Protein AF-A0A7S2YQ90-F1 (afdb_monomer)

InterPro domains:
  IPR019474 Ubiquitin conjugation factor E4, core [PF10408] (37-155)
  IPR045132 Ubiquitin conjugation factor E4 [PTHR13931] (12-155)

pLDDT: mean 83.52, std 16.84, range [37.19, 96.44]

Organism: NCBI:txid265537

Structure (mmCIF, N/CA/C/O backbone):
data_AF-A0A7S2YQ90-F1
#
_entry.id   AF-A0A7S2YQ90-F1
#
loop_
_atom_site.group_PDB
_atom_site.id
_atom_site.type_symbol
_atom_site.label_atom_id
_atom_site.label_alt_id
_atom_site.label_comp_id
_atom_site.label_asym_id
_atom_site.label_entity_id
_atom_site.label_seq_id
_atom_site.pdbx_PDB_ins_code
_atom_site.Cartn_x
_atom_site.Cartn_y
_atom_site.Cartn_z
_atom_site.occupancy
_atom_site.B_iso_or_equiv
_atom_site.auth_seq_id
_atom_site.auth_comp_id
_atom_site.auth_asym_id
_atom_site.auth_atom_id
_atom_site.pdbx_PDB_model_num
ATOM 1 N N . GLN A 1 1 ? 16.533 9.253 -42.799 1.00 45.84 1 GLN A N 1
ATOM 2 C CA . GLN A 1 1 ? 17.112 9.279 -41.433 1.00 45.84 1 GLN A CA 1
ATOM 3 C C . GLN A 1 1 ? 16.163 9.820 -40.348 1.00 45.84 1 GLN A C 1
ATOM 5 O O . GLN A 1 1 ? 16.473 9.658 -39.179 1.00 45.84 1 GLN A O 1
ATOM 10 N N . GLN A 1 2 ? 14.977 10.360 -40.671 1.00 47.12 2 GLN A N 1
ATOM 11 C CA . GLN A 1 2 ? 14.016 10.855 -39.661 1.00 47.12 2 GLN A CA 1
ATOM 12 C C . GLN A 1 2 ? 13.099 9.778 -39.039 1.00 47.12 2 GLN A C 1
ATOM 14 O O . GLN A 1 2 ? 12.486 10.020 -38.007 1.00 47.12 2 GLN A O 1
ATOM 19 N N . PHE A 1 3 ? 13.033 8.568 -39.607 1.00 40.34 3 PHE A N 1
ATOM 20 C CA . PHE A 1 3 ? 12.143 7.504 -39.114 1.00 40.34 3 PHE A CA 1
ATOM 21 C C . PHE A 1 3 ? 12.644 6.834 -37.817 1.00 40.34 3 PHE A C 1
ATOM 23 O O . PHE A 1 3 ? 11.845 6.359 -37.019 1.00 40.34 3 PHE A O 1
ATOM 30 N N . MET A 1 4 ? 13.961 6.851 -37.564 1.00 37.81 4 MET A N 1
ATOM 31 C CA . MET A 1 4 ? 14.559 6.288 -36.341 1.00 37.81 4 MET A CA 1
ATOM 32 C C . MET A 1 4 ? 14.574 7.265 -35.155 1.00 37.81 4 MET A C 1
ATOM 34 O O . MET A 1 4 ? 14.650 6.826 -34.013 1.00 37.81 4 MET A O 1
ATOM 38 N N . ALA A 1 5 ? 14.421 8.573 -35.394 1.00 41.50 5 ALA A N 1
ATOM 39 C CA . ALA A 1 5 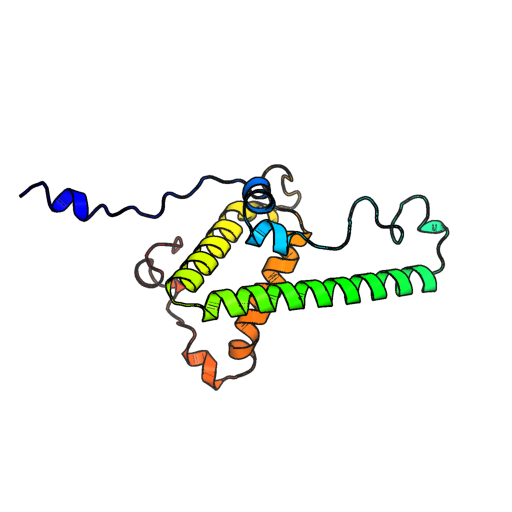? 14.295 9.566 -34.322 1.00 41.50 5 ALA A CA 1
ATOM 40 C C . ALA A 1 5 ? 12.917 9.505 -33.628 1.00 41.50 5 ALA A C 1
ATOM 42 O O . ALA A 1 5 ? 12.821 9.737 -32.426 1.00 41.50 5 ALA A O 1
ATOM 43 N N . ASN A 1 6 ? 11.868 9.097 -34.353 1.00 38.72 6 ASN A N 1
ATOM 44 C CA . ASN A 1 6 ? 10.523 8.902 -33.795 1.00 38.72 6 ASN A CA 1
ATOM 45 C C . ASN A 1 6 ? 10.381 7.608 -32.972 1.00 38.72 6 ASN A C 1
ATOM 47 O O . ASN A 1 6 ? 9.457 7.492 -32.174 1.00 38.7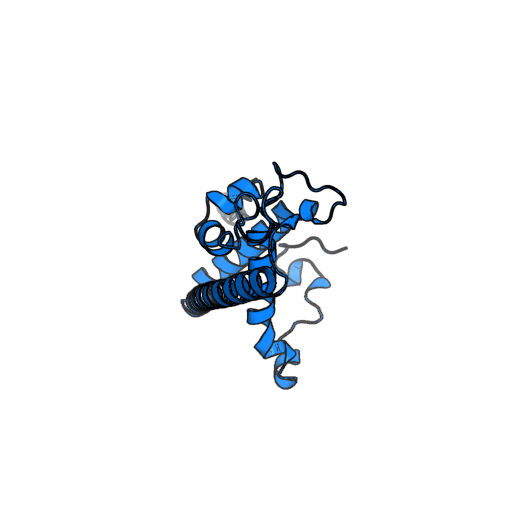2 6 ASN A O 1
ATOM 51 N N . LEU A 1 7 ? 11.307 6.653 -33.112 1.00 37.19 7 LEU A N 1
ATOM 52 C CA . LEU A 1 7 ? 11.370 5.448 -32.272 1.00 37.19 7 LEU A CA 1
ATOM 53 C C . LEU A 1 7 ? 12.081 5.697 -30.931 1.00 37.19 7 LEU A C 1
ATOM 55 O O . LEU A 1 7 ? 11.880 4.932 -29.995 1.00 37.19 7 LEU A O 1
ATOM 59 N N . ALA A 1 8 ? 12.871 6.770 -30.812 1.00 38.38 8 ALA A N 1
ATOM 60 C CA . ALA A 1 8 ? 13.521 7.167 -29.559 1.00 38.38 8 ALA A CA 1
ATOM 61 C C . ALA A 1 8 ? 12.589 7.958 -28.620 1.00 38.38 8 ALA A C 1
ATOM 63 O O . ALA A 1 8 ? 12.877 8.098 -27.435 1.00 38.38 8 ALA A O 1
ATOM 64 N N . GLN A 1 9 ? 11.432 8.413 -29.116 1.00 37.41 9 GLN A N 1
ATOM 65 C CA . GLN A 1 9 ? 10.324 8.924 -28.302 1.00 37.41 9 GLN A CA 1
ATOM 66 C C . GLN A 1 9 ? 9.416 7.780 -27.823 1.00 37.41 9 GLN A C 1
ATOM 68 O O . GLN A 1 9 ? 8.190 7.901 -27.820 1.00 37.41 9 GLN A O 1
ATOM 73 N N . GLN A 1 10 ? 10.010 6.645 -27.438 1.00 39.88 10 GLN A N 1
ATOM 74 C CA . GLN A 1 10 ? 9.309 5.555 -26.770 1.00 39.88 10 GLN A CA 1
ATOM 75 C C . GLN A 1 10 ? 8.761 6.060 -25.434 1.00 39.88 10 GLN A C 1
ATOM 77 O O . GLN A 1 10 ? 9.428 6.031 -24.406 1.00 39.88 10 GLN A O 1
ATOM 82 N N . GLN A 1 11 ? 7.542 6.592 -25.529 1.00 39.72 11 GLN A N 1
ATOM 83 C CA . GLN A 1 11 ? 6.472 6.600 -24.546 1.00 39.72 11 GLN A CA 1
ATOM 84 C C . GLN A 1 11 ? 6.990 6.527 -23.111 1.00 39.72 11 GLN A C 1
ATOM 86 O O . GLN A 1 11 ? 7.086 5.453 -22.518 1.00 39.72 11 GLN A O 1
ATOM 91 N N . GLN A 1 12 ? 7.234 7.701 -22.521 1.00 38.25 12 GLN A N 1
ATOM 92 C CA . GLN A 1 12 ? 7.002 7.827 -21.086 1.00 38.25 12 GLN A CA 1
ATOM 93 C C . GLN A 1 12 ? 5.614 7.223 -20.818 1.00 38.25 12 GLN A C 1
ATOM 95 O O . GLN A 1 12 ? 4.683 7.562 -21.563 1.00 38.25 12 GLN A O 1
ATOM 100 N N . PRO A 1 13 ? 5.466 6.288 -19.858 1.00 40.19 13 PRO A N 1
ATOM 101 C CA . PRO A 1 13 ? 4.187 5.639 -19.617 1.00 40.19 13 PRO A CA 1
ATOM 102 C C . PRO A 1 13 ? 3.140 6.733 -19.459 1.00 40.19 13 PRO A C 1
ATOM 104 O O . PRO A 1 13 ? 3.315 7.661 -18.670 1.00 40.19 13 PRO A O 1
ATOM 107 N N . GLN A 1 14 ? 2.108 6.683 -20.305 1.00 43.69 14 GLN A N 1
ATOM 108 C CA . GLN A 1 14 ? 1.057 7.687 -20.341 1.00 43.69 14 GLN A CA 1
ATOM 109 C C . GLN A 1 14 ? 0.423 7.739 -18.953 1.00 43.69 14 GLN A C 1
ATOM 111 O O . GLN A 1 14 ? -0.396 6.882 -18.615 1.00 43.69 14 GLN A O 1
ATOM 116 N N . TYR A 1 15 ? 0.836 8.723 -18.149 1.00 47.31 15 TYR A N 1
ATOM 117 C CA . TYR A 1 15 ? 0.344 8.926 -16.796 1.00 47.31 15 TYR A CA 1
ATOM 118 C C . TYR A 1 15 ? -1.175 9.026 -16.873 1.00 47.31 15 TYR A C 1
ATOM 120 O O . TYR A 1 15 ? -1.734 10.003 -17.390 1.00 47.31 15 TYR A O 1
ATOM 128 N N . LYS A 1 16 ? -1.866 7.972 -16.432 1.00 56.62 16 LYS A N 1
ATOM 129 C CA . LYS A 1 16 ? -3.323 7.966 -16.407 1.00 56.62 16 LYS A CA 1
ATOM 130 C C . LYS A 1 16 ? -3.699 8.944 -15.310 1.00 56.62 16 LYS A C 1
ATOM 132 O O . LYS A 1 16 ? -3.636 8.575 -14.150 1.00 56.62 16 LYS A O 1
ATOM 137 N N . LYS A 1 17 ? -4.075 10.179 -15.671 1.00 59.38 17 LYS A N 1
ATOM 138 C CA . LYS A 1 17 ? -4.622 11.181 -14.741 1.00 59.38 17 LYS A CA 1
ATOM 139 C C . LYS A 1 17 ? -5.844 10.586 -14.030 1.00 59.38 17 LYS A C 1
ATOM 141 O O . LYS A 1 17 ? -6.971 10.703 -14.504 1.00 59.38 17 LYS A O 1
ATOM 146 N N . ARG A 1 18 ? -5.609 9.878 -12.931 1.00 73.62 18 ARG A N 1
ATOM 147 C CA . ARG A 1 18 ? -6.607 9.204 -12.103 1.00 73.62 18 ARG A CA 1
ATOM 148 C C . ARG A 1 18 ? -6.669 9.943 -10.775 1.00 73.62 18 ARG A C 1
ATOM 150 O O . ARG A 1 18 ? -5.659 10.427 -10.281 1.00 73.62 18 ARG A O 1
ATOM 157 N N . SER A 1 19 ? -7.864 10.069 -10.212 1.00 89.38 19 SER A N 1
ATOM 158 C CA . SER A 1 19 ? -8.027 10.503 -8.824 1.00 89.38 19 SER A CA 1
ATOM 159 C C . SER A 1 19 ? -7.797 9.323 -7.877 1.00 89.38 19 SER A C 1
ATOM 161 O O . SER A 1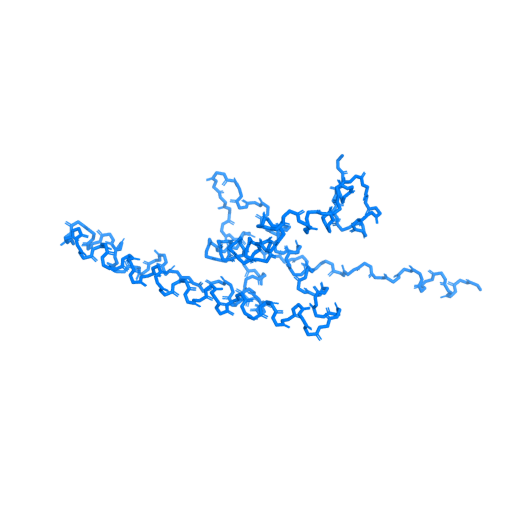 19 ? -7.889 8.166 -8.299 1.00 89.38 19 SER A O 1
ATOM 163 N N . GLY A 1 20 ? -7.569 9.590 -6.589 1.00 93.12 20 GLY A N 1
ATOM 164 C CA . GLY A 1 20 ? -7.483 8.551 -5.560 1.00 93.12 20 GLY A CA 1
ATOM 165 C C . GLY A 1 20 ? -8.663 7.565 -5.598 1.00 93.12 20 GLY A C 1
ATOM 166 O O . GLY A 1 20 ? -8.435 6.361 -5.721 1.00 93.12 20 GLY A O 1
ATOM 167 N N . PRO A 1 21 ? -9.932 8.027 -5.644 1.00 94.25 21 PRO A N 1
ATOM 168 C CA . PRO A 1 21 ? -11.078 7.127 -5.771 1.00 94.25 21 PRO A CA 1
ATOM 169 C C . PRO A 1 21 ? -11.083 6.297 -7.061 1.00 94.25 21 PRO A C 1
ATOM 171 O O . PRO A 1 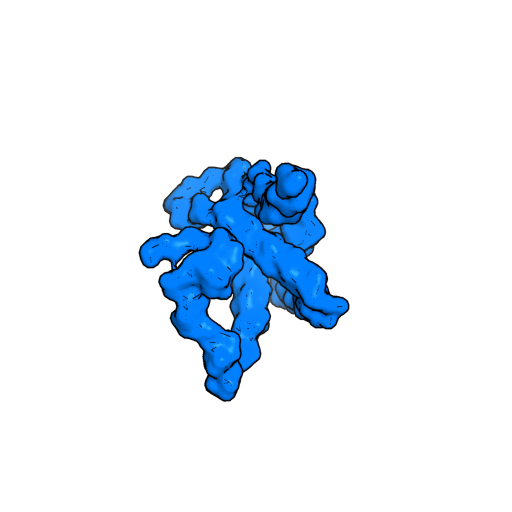21 ? -11.548 5.156 -7.053 1.00 94.25 21 PRO A O 1
ATOM 174 N N . ALA A 1 22 ? -10.580 6.845 -8.172 1.00 93.56 22 ALA A N 1
ATOM 175 C CA . ALA A 1 22 ? -10.473 6.104 -9.425 1.00 93.56 22 ALA A CA 1
ATOM 176 C C . ALA A 1 22 ? -9.402 5.006 -9.333 1.00 93.56 22 ALA A C 1
ATOM 178 O O . ALA A 1 22 ? -9.655 3.885 -9.776 1.00 93.56 22 ALA A O 1
ATOM 179 N N . LEU A 1 23 ? -8.248 5.294 -8.722 1.00 94.81 23 LEU A N 1
ATOM 180 C CA . LEU A 1 23 ? -7.194 4.312 -8.461 1.00 94.81 23 LEU A CA 1
ATOM 181 C C . LEU A 1 23 ? -7.687 3.197 -7.531 1.00 94.81 23 LEU A C 1
ATOM 183 O O . LEU A 1 23 ? -7.513 2.018 -7.840 1.00 94.81 23 LEU A O 1
ATOM 187 N N . GLU A 1 24 ? -8.378 3.559 -6.450 1.00 94.25 24 GLU A N 1
ATOM 188 C CA . GLU A 1 24 ? -8.946 2.614 -5.487 1.00 94.25 24 GLU A CA 1
ATOM 189 C C . GLU A 1 24 ? -9.954 1.650 -6.131 1.00 94.25 24 GLU A C 1
ATOM 191 O O . GLU A 1 24 ? -9.902 0.443 -5.901 1.00 94.25 24 GLU A O 1
ATOM 196 N N . LYS A 1 25 ? -10.891 2.174 -6.929 1.00 93.94 25 LYS A N 1
ATOM 197 C CA . LYS A 1 25 ? -12.034 1.395 -7.435 1.00 93.94 25 LYS A CA 1
ATOM 198 C C . LYS A 1 25 ? -11.776 0.710 -8.773 1.00 93.94 25 LYS A C 1
ATOM 200 O O . LYS A 1 25 ? -12.467 -0.250 -9.094 1.00 93.94 25 LYS A O 1
ATOM 205 N N . SER A 1 26 ? -10.809 1.198 -9.551 1.00 93.94 26 SER A N 1
ATOM 206 C CA . SER A 1 26 ? -10.591 0.759 -10.940 1.00 93.94 26 SER A CA 1
ATOM 207 C C . SER A 1 26 ? -9.312 -0.059 -11.128 1.00 93.94 26 SER A C 1
ATOM 209 O O . SER A 1 26 ? -8.925 -0.335 -12.263 1.00 93.94 26 SER A O 1
ATOM 211 N N . THR A 1 27 ? -8.613 -0.412 -10.045 1.00 94.62 27 THR A N 1
ATOM 212 C CA . THR A 1 27 ? -7.401 -1.240 -10.100 1.00 94.62 27 THR A CA 1
ATOM 213 C C . THR A 1 27 ? -7.516 -2.435 -9.166 1.00 94.62 27 THR A C 1
ATOM 215 O O . THR A 1 27 ? -8.112 -2.334 -8.097 1.00 94.62 27 THR A O 1
ATOM 218 N N . LEU A 1 28 ? -6.919 -3.568 -9.550 1.00 93.75 28 LEU A N 1
ATOM 219 C CA . LEU A 1 28 ? -6.934 -4.784 -8.733 1.00 93.75 28 LEU A CA 1
ATOM 220 C C . LEU A 1 28 ? -6.295 -4.542 -7.359 1.00 93.75 28 LEU A C 1
ATOM 222 O O . LEU A 1 28 ? -6.895 -4.850 -6.335 1.00 93.75 28 LEU A O 1
ATOM 226 N N . LEU A 1 29 ? -5.111 -3.925 -7.339 1.00 95.25 29 LEU A N 1
ATOM 227 C CA . LEU A 1 29 ? -4.407 -3.598 -6.100 1.00 95.25 29 LEU A CA 1
ATOM 228 C C . LEU A 1 29 ? -5.194 -2.608 -5.228 1.00 95.25 29 LEU A C 1
ATOM 230 O O . LEU A 1 29 ? -5.234 -2.780 -4.012 1.00 95.25 29 LEU A O 1
ATOM 234 N N . GLY A 1 30 ? -5.895 -1.642 -5.832 1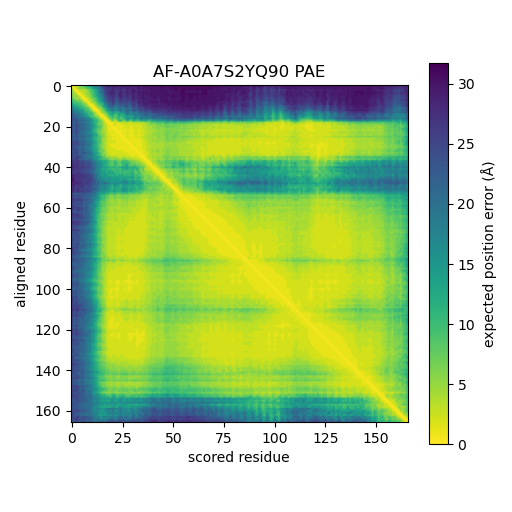.00 95.56 30 GLY A N 1
ATOM 235 C CA . GLY A 1 30 ? -6.809 -0.753 -5.113 1.00 95.56 30 GLY A CA 1
ATOM 236 C C . GLY A 1 30 ? -7.978 -1.503 -4.466 1.00 95.56 30 GLY A C 1
ATOM 237 O O . GLY A 1 30 ? -8.270 -1.297 -3.287 1.00 95.56 30 GLY A O 1
ATOM 238 N N . LEU A 1 31 ? -8.596 -2.439 -5.195 1.00 95.06 31 LEU A N 1
ATOM 239 C CA . LEU A 1 31 ? -9.692 -3.265 -4.681 1.00 95.06 31 LEU A CA 1
ATOM 240 C C . LEU A 1 31 ? -9.254 -4.192 -3.543 1.00 95.06 31 LEU A C 1
ATOM 242 O O . LEU A 1 31 ? -10.033 -4.395 -2.613 1.00 95.06 31 LEU A O 1
ATOM 246 N N . CYS A 1 32 ? -8.031 -4.725 -3.597 1.00 94.50 32 CYS A N 1
ATOM 247 C CA . CYS A 1 32 ? -7.465 -5.532 -2.518 1.00 94.50 32 CYS A CA 1
ATOM 248 C C . CYS A 1 32 ? -7.145 -4.675 -1.285 1.00 94.50 32 CYS A C 1
ATOM 250 O O . CYS A 1 32 ? -7.550 -5.012 -0.176 1.00 94.50 32 CYS A O 1
ATOM 252 N N . MET A 1 33 ? -6.463 -3.540 -1.467 1.00 94.38 33 MET A N 1
ATOM 253 C CA . MET A 1 33 ? -5.978 -2.731 -0.344 1.00 94.38 33 MET A CA 1
ATOM 254 C C . MET A 1 33 ? -7.047 -1.857 0.314 1.00 94.38 33 MET A C 1
ATOM 256 O O . MET A 1 33 ? -6.856 -1.448 1.453 1.00 94.38 33 MET A O 1
ATOM 260 N N . ARG A 1 34 ? -8.194 -1.592 -0.321 1.00 93.94 34 ARG A N 1
ATOM 261 C CA . ARG A 1 34 ? -9.284 -0.825 0.319 1.00 93.94 34 ARG A CA 1
ATOM 262 C C . ARG A 1 34 ? -10.033 -1.589 1.417 1.00 93.94 34 ARG A C 1
ATOM 264 O O . ARG A 1 34 ? -10.828 -0.989 2.142 1.00 93.94 34 ARG A O 1
ATOM 271 N N . VAL A 1 35 ? -9.839 -2.907 1.511 1.00 92.44 35 VAL A N 1
ATOM 272 C CA . VAL A 1 35 ? -10.519 -3.749 2.502 1.00 92.44 35 VAL A CA 1
ATOM 273 C C . VAL A 1 35 ? -10.044 -3.361 3.897 1.00 92.44 35 VAL A C 1
ATOM 275 O O . VAL A 1 35 ? -8.863 -3.438 4.213 1.00 92.44 35 VAL A O 1
ATOM 278 N N . GLY A 1 36 ? -10.964 -2.940 4.754 1.00 88.44 36 GLY A N 1
ATOM 279 C CA . GLY A 1 36 ? -10.635 -2.523 6.108 1.00 88.44 36 GLY A CA 1
ATOM 280 C C . GLY A 1 36 ? -11.863 -2.486 6.997 1.00 88.44 36 GLY A C 1
ATOM 281 O O . GLY A 1 36 ? -12.935 -2.971 6.631 1.00 88.44 36 GLY A O 1
ATOM 282 N N . ILE A 1 37 ? -11.703 -1.897 8.177 1.00 85.88 37 ILE A N 1
ATOM 283 C CA . ILE A 1 37 ? -12.789 -1.786 9.145 1.00 85.88 37 ILE A CA 1
ATOM 284 C C . ILE A 1 37 ? -13.842 -0.813 8.579 1.00 85.88 37 ILE A C 1
ATOM 286 O O . ILE A 1 37 ? -13.482 0.269 8.096 1.00 85.88 37 ILE A O 1
ATOM 290 N N . PRO A 1 38 ? -15.140 -1.170 8.586 1.00 79.00 38 PRO A N 1
ATOM 291 C CA . PRO A 1 38 ? -16.189 -0.280 8.109 1.00 79.00 38 PRO A CA 1
ATOM 292 C C . PRO A 1 38 ? -16.247 0.966 8.996 1.00 79.00 38 PRO A C 1
ATOM 294 O O . PRO A 1 38 ? -16.367 0.854 10.207 1.00 79.00 38 PRO A O 1
ATOM 297 N N . THR A 1 39 ? -16.181 2.159 8.405 1.00 72.00 39 THR A N 1
ATOM 298 C CA . THR A 1 39 ? -16.205 3.428 9.159 1.00 72.00 39 THR A CA 1
ATOM 299 C C . THR A 1 39 ? -17.618 3.937 9.431 1.00 72.00 39 THR A C 1
ATOM 301 O O . THR A 1 39 ? -17.857 4.551 10.463 1.00 72.00 39 THR A O 1
ATOM 304 N N . LYS A 1 40 ? -18.573 3.671 8.529 1.00 70.44 40 LYS A N 1
ATOM 305 C CA . LYS A 1 40 ? -19.954 4.184 8.629 1.00 70.44 40 LYS A CA 1
ATOM 306 C C . LYS A 1 40 ? -20.898 3.293 9.440 1.00 70.44 40 LYS A C 1
ATOM 308 O O . LYS A 1 40 ? -21.781 3.807 10.109 1.00 70.44 40 LYS A O 1
ATOM 313 N N . ASN A 1 41 ? -20.694 1.975 9.396 1.00 69.75 41 ASN A N 1
ATOM 314 C CA . ASN A 1 41 ? -21.600 0.980 9.986 1.00 69.75 41 ASN A CA 1
ATOM 315 C C . ASN A 1 41 ? -20.894 0.117 11.044 1.00 69.75 41 ASN A C 1
ATOM 317 O O . ASN A 1 41 ? -21.172 -1.075 11.166 1.00 69.75 41 ASN A O 1
ATOM 321 N N . ASN A 1 42 ? -19.931 0.686 11.773 1.00 79.00 42 ASN A N 1
ATOM 322 C CA . ASN A 1 42 ? -19.250 -0.051 12.832 1.00 79.00 42 ASN A CA 1
ATOM 323 C C . ASN A 1 42 ? -20.151 -0.143 14.067 1.00 79.00 42 ASN A C 1
ATOM 325 O O . ASN A 1 42 ? -20.379 0.863 14.735 1.00 79.00 42 ASN A O 1
ATOM 329 N N . SER A 1 43 ? -20.630 -1.340 14.399 1.00 70.38 43 SER A N 1
ATOM 330 C CA . SER A 1 43 ? -21.458 -1.568 15.589 1.00 70.38 43 SER A CA 1
ATOM 331 C C . SER A 1 43 ? -20.746 -1.226 16.904 1.00 70.38 43 SER A C 1
ATOM 333 O O . SER A 1 43 ? -21.422 -0.912 17.882 1.00 70.38 43 SER A O 1
ATOM 335 N N . ALA A 1 44 ? -19.408 -1.232 16.931 1.00 71.88 44 ALA A N 1
ATOM 336 C CA . ALA A 1 44 ? -18.609 -0.854 18.098 1.00 71.88 44 ALA A CA 1
ATOM 337 C C . ALA A 1 44 ? -18.519 0.669 18.316 1.00 71.88 44 ALA A C 1
ATOM 339 O O . ALA A 1 44 ? -18.187 1.112 19.408 1.00 71.88 44 ALA A O 1
ATOM 340 N N . PHE A 1 45 ? -18.803 1.473 17.284 1.00 74.62 45 PHE A N 1
ATOM 341 C CA . PHE A 1 45 ? -18.702 2.940 17.337 1.00 74.62 45 PHE A CA 1
ATOM 342 C C . PHE A 1 45 ? -19.966 3.637 16.821 1.00 74.62 45 PHE A C 1
ATOM 344 O O . PHE A 1 45 ? -19.941 4.818 16.475 1.00 74.62 45 PHE A O 1
ATOM 351 N N . ALA A 1 46 ? -21.085 2.915 16.745 1.00 76.81 46 ALA A N 1
ATOM 352 C CA . ALA A 1 46 ? -22.349 3.487 16.318 1.00 76.81 46 ALA A CA 1
ATOM 353 C C . ALA A 1 46 ? -22.793 4.559 17.337 1.00 76.81 46 ALA A C 1
ATOM 355 O O . ALA A 1 46 ? -22.862 4.251 18.532 1.00 76.81 46 ALA A O 1
ATOM 356 N N . PRO A 1 47 ? -23.145 5.789 16.905 1.00 69.19 47 PRO A N 1
ATOM 357 C CA . PRO A 1 47 ? -23.472 6.895 17.814 1.00 69.19 47 PRO A CA 1
ATOM 358 C C . PRO A 1 47 ? -24.575 6.555 18.824 1.00 69.19 47 PRO A C 1
ATOM 360 O O . PRO A 1 47 ? -24.536 6.985 19.972 1.00 69.19 47 PRO A O 1
ATOM 363 N N . ASN A 1 48 ? -25.531 5.725 18.405 1.00 74.19 48 ASN A N 1
ATOM 364 C CA . ASN A 1 48 ? -26.686 5.337 19.213 1.00 74.19 48 ASN A CA 1
ATOM 365 C C . ASN A 1 48 ? -26.373 4.236 20.242 1.00 74.19 48 ASN A C 1
ATOM 367 O O . ASN A 1 48 ? -27.166 4.010 21.158 1.00 74.19 48 ASN A O 1
ATOM 371 N N . THR A 1 49 ? -25.237 3.551 20.092 1.00 71.44 49 THR A N 1
ATOM 372 C CA . THR A 1 49 ? -24.901 2.335 20.846 1.00 71.44 49 THR A CA 1
ATOM 373 C C . THR A 1 49 ? -23.674 2.530 21.734 1.00 71.44 49 THR A C 1
ATOM 375 O O . THR A 1 49 ? -23.603 1.913 22.791 1.00 71.44 49 THR A O 1
ATOM 378 N N . ILE A 1 50 ? -22.755 3.433 21.370 1.00 72.00 50 ILE A N 1
ATOM 379 C CA . ILE A 1 50 ? -21.474 3.624 22.069 1.00 72.00 50 ILE A CA 1
ATOM 380 C C . ILE A 1 50 ? -21.642 4.022 23.543 1.00 72.00 50 ILE A C 1
ATOM 382 O O . ILE A 1 50 ? -20.960 3.487 24.406 1.00 72.00 50 ILE A O 1
ATOM 386 N N . LEU A 1 51 ? -22.612 4.890 23.855 1.00 77.69 51 LEU A N 1
ATOM 387 C CA . LEU A 1 51 ? -22.897 5.320 25.232 1.00 77.69 51 LEU A CA 1
ATOM 388 C C . LEU A 1 51 ? -23.596 4.238 26.075 1.00 77.69 51 LEU A C 1
ATOM 390 O O . LEU A 1 51 ? -23.736 4.401 27.282 1.00 77.69 51 LEU A O 1
ATOM 394 N N . ARG A 1 52 ? -24.067 3.153 25.446 1.00 82.19 52 ARG A N 1
ATOM 395 C CA . ARG A 1 52 ? -24.777 2.041 26.103 1.00 82.19 52 ARG A CA 1
ATOM 396 C C . ARG A 1 52 ? -23.952 0.753 26.154 1.00 82.19 52 ARG A C 1
ATOM 398 O O . ARG A 1 52 ? -24.416 -0.235 26.716 1.00 82.19 52 ARG A O 1
ATOM 405 N N . GLN A 1 53 ? -22.766 0.735 25.550 1.00 80.75 53 GLN A N 1
ATOM 406 C CA . GLN A 1 53 ? -21.886 -0.431 25.521 1.00 80.75 53 GLN A CA 1
ATOM 407 C C . GLN A 1 53 ? -20.979 -0.462 26.751 1.00 80.75 53 GLN A C 1
ATOM 409 O O . GLN A 1 53 ? -20.474 0.568 27.195 1.00 80.75 53 GLN A O 1
ATOM 414 N N . SER A 1 54 ? -20.741 -1.658 27.296 1.00 86.56 54 SER A N 1
ATOM 415 C CA . SER A 1 54 ? -19.698 -1.836 28.305 1.00 86.56 54 SER A CA 1
ATOM 416 C C . SER A 1 54 ? -18.318 -1.667 27.669 1.00 86.56 54 SER A C 1
ATOM 418 O O . SER A 1 54 ? -18.112 -2.029 26.507 1.00 86.56 54 SER A O 1
ATOM 420 N N . LEU A 1 55 ? -17.345 -1.199 28.456 1.00 86.88 55 LEU A N 1
ATOM 421 C CA . LEU A 1 55 ? -15.945 -1.112 28.029 1.00 86.88 55 LEU A CA 1
ATOM 422 C C . LEU A 1 55 ? -15.449 -2.456 27.465 1.00 86.88 55 LEU A C 1
ATOM 424 O O . LEU A 1 55 ? -14.898 -2.508 26.369 1.00 86.88 55 LEU A O 1
ATOM 428 N N . SER A 1 56 ? -15.758 -3.556 28.158 1.00 89.19 56 SER A N 1
ATOM 429 C CA . SER A 1 56 ? -15.390 -4.916 27.750 1.00 89.19 56 SER A CA 1
ATOM 430 C C . SER A 1 56 ? -15.958 -5.328 26.385 1.00 89.19 56 SER A C 1
ATOM 432 O O . SER A 1 56 ? -15.308 -6.056 25.631 1.00 89.19 56 SER A O 1
ATOM 434 N N . SER A 1 57 ? -17.159 -4.855 26.032 1.00 86.88 57 SER A N 1
ATOM 435 C CA . SER A 1 57 ? -17.791 -5.126 24.737 1.00 86.88 57 SER A CA 1
ATOM 436 C C . SER A 1 57 ? -17.096 -4.366 23.604 1.00 86.88 57 SER A C 1
ATOM 438 O O . SER A 1 57 ? -16.830 -4.939 22.540 1.00 86.88 57 SER A O 1
ATOM 440 N N . VAL A 1 58 ? -16.734 -3.102 23.849 1.00 87.06 58 VAL A N 1
ATOM 441 C CA . VAL A 1 58 ? -15.985 -2.265 22.898 1.00 87.06 58 VAL A CA 1
ATOM 442 C C . VAL A 1 58 ? -14.578 -2.821 22.674 1.00 87.06 58 VAL A C 1
ATOM 444 O O . VAL A 1 58 ? -14.145 -2.947 21.526 1.00 87.06 58 VAL A O 1
ATOM 447 N N . GLU A 1 59 ? -13.880 -3.214 23.741 1.00 89.19 59 GLU A N 1
ATOM 448 C CA . GLU A 1 59 ? -12.545 -3.822 23.671 1.00 89.19 59 GLU A CA 1
ATOM 449 C C . GLU A 1 59 ? -12.563 -5.138 22.896 1.00 89.19 59 GLU A C 1
ATOM 451 O O . GLU A 1 59 ? -11.753 -5.329 21.987 1.00 89.19 59 GLU A O 1
ATOM 456 N N . SER A 1 60 ? -13.529 -6.013 23.188 1.00 90.31 60 SER A N 1
ATOM 457 C CA . SER A 1 60 ? -13.687 -7.291 22.485 1.00 90.31 60 SER A CA 1
ATOM 458 C C . SER A 1 60 ? -13.944 -7.081 20.993 1.00 90.31 60 SER A C 1
ATOM 460 O O . SER A 1 60 ? -13.270 -7.684 20.156 1.00 90.31 60 SER A O 1
ATOM 462 N N . SER A 1 61 ? -14.859 -6.170 20.645 1.00 88.56 61 SER A N 1
ATOM 463 C CA . SER A 1 61 ? -15.174 -5.841 19.248 1.00 88.56 61 SER A CA 1
ATOM 464 C C . SER A 1 61 ? -13.969 -5.237 18.522 1.00 88.56 61 SER A C 1
ATOM 466 O O . SER A 1 61 ? -13.652 -5.623 17.396 1.00 88.56 61 SER A O 1
ATOM 468 N N . THR A 1 62 ? -13.249 -4.327 19.181 1.00 89.12 62 THR A N 1
ATOM 469 C CA . THR A 1 62 ? -12.038 -3.701 18.635 1.00 89.12 62 THR A CA 1
ATOM 470 C C . THR A 1 62 ? -10.927 -4.730 18.428 1.00 89.12 62 THR A C 1
ATOM 472 O O . THR A 1 62 ? -10.269 -4.724 17.387 1.00 89.12 62 THR A O 1
ATOM 475 N N . SER A 1 63 ? -10.723 -5.636 19.386 1.00 92.12 63 SER A N 1
ATOM 476 C CA . SER A 1 63 ? -9.732 -6.712 19.297 1.00 92.12 63 SER A CA 1
ATOM 477 C C . SER A 1 63 ? -10.023 -7.643 18.116 1.00 92.12 63 SER A C 1
ATOM 479 O O . SER A 1 63 ? -9.147 -7.881 17.282 1.00 92.12 63 SER A O 1
ATOM 481 N N . GLN A 1 64 ? -11.283 -8.066 17.959 1.00 91.69 64 GLN A N 1
ATOM 482 C CA . GLN A 1 64 ? -11.723 -8.875 16.818 1.00 91.69 64 GLN A CA 1
ATOM 483 C C . GLN A 1 64 ? -11.482 -8.156 15.485 1.00 91.69 64 GLN A C 1
ATOM 485 O O . GLN A 1 64 ? -10.923 -8.741 14.557 1.00 91.69 64 GLN A O 1
ATOM 490 N N . GLN A 1 65 ? -11.835 -6.872 15.387 1.00 91.12 65 GLN A N 1
ATOM 491 C CA . GLN A 1 65 ? -11.610 -6.074 14.177 1.00 91.12 65 GLN A CA 1
ATOM 492 C C . GLN A 1 65 ? -10.122 -5.946 13.830 1.00 91.12 65 GLN A C 1
ATOM 494 O O . GLN A 1 65 ? -9.751 -6.080 12.663 1.00 91.12 65 GLN A O 1
ATOM 499 N N . ARG A 1 66 ? -9.255 -5.740 14.830 1.00 91.50 66 ARG A N 1
ATOM 500 C CA . ARG A 1 66 ? -7.796 -5.709 14.637 1.00 91.50 66 ARG A CA 1
ATOM 501 C C . ARG A 1 66 ? -7.259 -7.055 14.161 1.00 91.50 66 ARG A C 1
ATOM 503 O O . ARG A 1 66 ? -6.433 -7.082 13.251 1.00 91.50 66 ARG A O 1
ATOM 510 N N . GLN A 1 67 ? -7.735 -8.161 14.733 1.00 94.12 67 GLN A N 1
ATOM 511 C CA . GLN A 1 67 ? -7.338 -9.505 14.310 1.00 94.12 67 GLN A CA 1
ATOM 512 C C . GLN A 1 67 ? -7.735 -9.774 12.854 1.00 94.12 67 GLN A C 1
ATOM 514 O O . GLN A 1 67 ? -6.905 -10.235 12.074 1.00 94.12 67 GLN A O 1
ATOM 519 N N . GLN A 1 68 ? -8.967 -9.430 12.468 1.00 92.62 68 GLN A N 1
ATOM 520 C CA . GLN A 1 68 ? -9.428 -9.550 11.083 1.00 92.62 68 GLN A CA 1
ATOM 521 C C . GLN A 1 68 ? -8.580 -8.696 10.137 1.00 92.62 68 GLN A C 1
ATOM 523 O O . GLN A 1 68 ? -8.087 -9.199 9.130 1.00 92.62 68 GLN A O 1
ATOM 528 N N . LEU A 1 69 ? -8.332 -7.429 10.485 1.00 92.88 69 LEU A N 1
ATOM 529 C CA . LEU A 1 69 ? -7.488 -6.541 9.685 1.00 92.88 69 LEU A CA 1
ATOM 530 C C . LEU A 1 69 ? -6.075 -7.111 9.493 1.00 92.88 69 LEU A C 1
ATOM 532 O O . LEU A 1 69 ? -5.554 -7.067 8.382 1.00 92.88 69 LEU A O 1
ATOM 536 N N . LYS A 1 70 ? -5.483 -7.703 10.538 1.00 93.88 70 LYS A N 1
ATOM 537 C CA . LYS A 1 70 ? -4.166 -8.348 10.454 1.00 93.88 70 LYS A CA 1
ATOM 538 C C . LYS A 1 70 ? -4.155 -9.500 9.445 1.00 93.88 70 LYS A C 1
ATOM 540 O O . LYS A 1 70 ? -3.211 -9.604 8.668 1.00 93.88 70 LYS A O 1
ATOM 545 N N . LEU A 1 71 ? -5.199 -10.333 9.423 1.00 94.06 71 LEU A N 1
ATOM 546 C CA . LEU A 1 71 ? -5.333 -11.419 8.442 1.00 94.06 71 LEU A CA 1
ATOM 547 C C . LEU A 1 71 ? -5.436 -10.880 7.008 1.00 94.06 71 LEU A C 1
ATOM 549 O O . LEU A 1 71 ? -4.770 -11.388 6.108 1.00 94.06 71 LEU A O 1
ATOM 553 N N . TYR A 1 72 ? -6.215 -9.815 6.795 1.00 93.69 72 TYR A N 1
ATOM 554 C CA . TYR A 1 72 ? -6.321 -9.175 5.480 1.00 93.69 72 TYR A CA 1
ATOM 555 C C . TYR A 1 72 ? -5.003 -8.550 5.020 1.00 93.69 72 TYR A C 1
ATOM 557 O O . TYR A 1 72 ? -4.615 -8.719 3.864 1.00 93.69 72 TYR A O 1
ATOM 565 N N . GLN A 1 73 ? -4.303 -7.846 5.910 1.00 94.44 73 GLN A N 1
ATOM 566 C CA . GLN A 1 73 ? -3.001 -7.250 5.610 1.00 94.44 73 GLN A CA 1
ATOM 567 C C . GLN A 1 73 ? -1.957 -8.319 5.282 1.00 94.44 73 GLN A C 1
ATOM 569 O O . GLN A 1 73 ? -1.166 -8.132 4.359 1.00 94.44 73 GLN A O 1
ATOM 574 N N . GLU A 1 74 ? -1.995 -9.460 5.972 1.00 94.81 74 GLU A N 1
ATOM 575 C CA . GLU A 1 74 ? -1.149 -10.611 5.665 1.00 94.81 74 GLU A CA 1
ATOM 576 C C . GLU A 1 74 ? -1.432 -11.171 4.265 1.00 94.81 74 GLU A C 1
ATOM 578 O O . GLU A 1 74 ? -0.508 -11.341 3.470 1.00 94.81 74 GLU A O 1
ATOM 583 N N . ALA A 1 75 ? -2.704 -11.368 3.912 1.00 94.56 75 ALA A N 1
ATOM 584 C CA . ALA A 1 75 ? -3.089 -11.822 2.576 1.00 94.56 75 ALA A CA 1
ATOM 585 C C . ALA A 1 75 ? -2.675 -10.821 1.478 1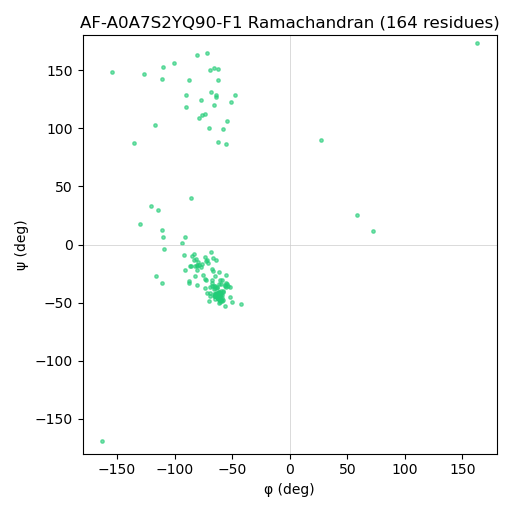.00 94.56 75 ALA A C 1
ATOM 587 O O . ALA A 1 75 ? -2.154 -11.219 0.434 1.00 94.56 75 ALA A O 1
ATOM 588 N N . CYS A 1 76 ? -2.845 -9.516 1.721 1.00 94.38 76 CYS A N 1
ATOM 589 C CA . CYS A 1 76 ? -2.392 -8.467 0.802 1.00 94.38 76 CYS A CA 1
ATOM 590 C C . CYS A 1 76 ? -0.870 -8.487 0.628 1.00 94.38 76 CYS A C 1
ATOM 592 O O . CYS A 1 76 ? -0.372 -8.363 -0.491 1.00 94.38 76 CYS A O 1
ATOM 594 N N . HIS A 1 77 ? -0.127 -8.670 1.720 1.00 94.88 77 HIS A N 1
ATOM 595 C CA . HIS A 1 77 ? 1.323 -8.790 1.668 1.00 94.88 77 HIS A CA 1
ATOM 596 C C . HIS A 1 77 ? 1.760 -10.015 0.858 1.00 94.88 77 HIS A C 1
ATOM 598 O O . HIS A 1 77 ? 2.621 -9.885 -0.009 1.00 94.88 77 HIS A O 1
ATOM 604 N N . GLN A 1 78 ? 1.143 -11.179 1.075 1.00 95.62 78 GLN A N 1
ATOM 605 C CA . GLN A 1 78 ? 1.446 -12.393 0.308 1.00 95.62 78 GLN A CA 1
ATOM 606 C C . GLN A 1 78 ? 1.166 -12.211 -1.186 1.00 95.62 78 GLN A C 1
ATOM 608 O O . GLN A 1 78 ? 2.001 -12.580 -2.012 1.00 95.62 78 GLN A O 1
ATOM 613 N N . LEU A 1 79 ? 0.039 -11.583 -1.541 1.00 95.31 79 LEU A N 1
ATOM 614 C CA . LEU A 1 79 ? -0.273 -11.226 -2.926 1.00 95.31 79 LEU A CA 1
ATOM 615 C C . LEU A 1 79 ? 0.835 -10.356 -3.539 1.00 95.31 79 LEU A C 1
ATOM 617 O O . LEU A 1 79 ? 1.369 -10.694 -4.594 1.00 95.31 79 LEU A O 1
ATOM 621 N N . LEU A 1 80 ? 1.208 -9.262 -2.870 1.00 96.06 80 LEU A N 1
ATOM 622 C CA . LEU A 1 80 ? 2.253 -8.350 -3.342 1.00 96.06 80 LEU A CA 1
ATOM 623 C C . LEU A 1 80 ? 3.607 -9.047 -3.474 1.00 96.06 80 LEU A C 1
ATOM 625 O O . LEU A 1 80 ? 4.282 -8.905 -4.491 1.00 96.06 80 LEU A O 1
ATOM 629 N N . HIS A 1 81 ? 3.991 -9.831 -2.472 1.00 95.19 81 HIS A N 1
ATOM 630 C CA . HIS A 1 81 ? 5.246 -10.568 -2.466 1.00 95.19 81 HIS A CA 1
ATOM 631 C C . HIS A 1 81 ? 5.311 -11.577 -3.623 1.00 95.19 81 HIS A C 1
ATOM 633 O O . HIS A 1 81 ? 6.329 -11.664 -4.313 1.00 95.19 81 HIS A O 1
ATOM 639 N N . ASN A 1 82 ? 4.208 -12.275 -3.907 1.00 96.44 82 ASN A N 1
ATOM 640 C CA . ASN A 1 82 ? 4.112 -13.187 -5.045 1.00 96.44 82 ASN A CA 1
ATOM 641 C C . ASN A 1 82 ? 4.203 -12.445 -6.386 1.00 96.44 82 ASN A C 1
ATOM 643 O O . ASN A 1 82 ? 4.938 -12.888 -7.265 1.00 96.44 82 ASN A O 1
ATOM 647 N N . LEU A 1 83 ? 3.542 -11.290 -6.533 1.00 95.69 83 LEU A N 1
ATOM 648 C CA . LEU A 1 83 ? 3.644 -10.458 -7.742 1.00 95.69 83 LEU A CA 1
ATOM 649 C C . LEU A 1 83 ? 5.076 -9.955 -7.977 1.00 95.69 83 LEU A C 1
ATOM 651 O O . LEU A 1 83 ? 5.578 -10.009 -9.098 1.00 95.69 83 LEU A O 1
ATOM 655 N N . ILE A 1 84 ? 5.760 -9.512 -6.921 1.00 95.31 84 ILE A N 1
ATOM 656 C CA . ILE A 1 84 ? 7.147 -9.033 -7.000 1.00 95.31 84 ILE A CA 1
ATOM 657 C C . ILE A 1 84 ? 8.103 -10.170 -7.393 1.00 95.31 84 ILE A C 1
ATOM 659 O O . ILE A 1 84 ? 9.045 -9.950 -8.160 1.00 95.31 84 ILE A O 1
ATOM 663 N N . LYS A 1 85 ? 7.856 -11.391 -6.900 1.00 95.50 85 LYS A N 1
ATOM 664 C CA . LYS A 1 85 ? 8.660 -12.583 -7.213 1.00 95.50 85 LYS A CA 1
ATOM 665 C C . LYS A 1 85 ? 8.322 -13.230 -8.556 1.00 95.50 85 LYS A C 1
ATOM 667 O O . LYS A 1 85 ? 9.150 -13.978 -9.065 1.00 95.50 85 LYS A O 1
ATOM 672 N N . ALA A 1 86 ? 7.157 -12.942 -9.137 1.00 95.69 86 ALA A N 1
ATOM 673 C CA . ALA A 1 86 ? 6.713 -13.545 -10.394 1.00 95.69 86 ALA A CA 1
ATOM 674 C C . ALA A 1 86 ? 7.589 -13.157 -11.599 1.00 95.69 86 ALA A C 1
ATOM 676 O O . ALA A 1 86 ? 7.680 -13.914 -12.561 1.00 95.69 86 ALA A O 1
ATOM 677 N N . GLY A 1 87 ? 8.247 -11.993 -11.566 1.00 93.81 87 GLY A N 1
ATOM 678 C CA . GLY A 1 87 ? 9.169 -11.579 -12.623 1.00 93.81 87 GLY A CA 1
ATOM 679 C C . GLY A 1 87 ? 9.490 -10.088 -12.612 1.00 93.81 87 GLY A C 1
ATOM 680 O O . GLY A 1 87 ? 8.902 -9.305 -11.865 1.00 93.81 87 GLY A O 1
ATOM 681 N N . ALA A 1 88 ? 10.435 -9.676 -13.463 1.00 91.25 88 ALA A N 1
ATOM 682 C CA . ALA A 1 88 ? 10.837 -8.272 -13.583 1.00 91.25 88 ALA A CA 1
ATOM 683 C C . ALA A 1 88 ? 9.673 -7.368 -14.022 1.00 91.25 88 ALA A C 1
ATOM 685 O O . ALA A 1 88 ? 9.452 -6.329 -13.407 1.00 91.25 88 ALA A O 1
ATOM 686 N N . THR A 1 89 ? 8.885 -7.804 -15.009 1.00 91.00 89 THR A N 1
ATOM 687 C CA . THR A 1 89 ? 7.729 -7.051 -15.517 1.00 91.00 89 THR A CA 1
ATOM 688 C C . THR A 1 89 ? 6.676 -6.815 -14.435 1.00 91.00 89 THR A C 1
ATOM 690 O O . THR A 1 89 ? 6.269 -5.676 -14.219 1.00 91.00 89 THR A O 1
ATOM 693 N N . ALA A 1 90 ? 6.280 -7.865 -13.709 1.00 92.88 90 ALA A N 1
ATOM 694 C CA . ALA A 1 90 ? 5.278 -7.763 -12.647 1.00 92.88 90 ALA A CA 1
ATOM 695 C C . ALA A 1 90 ? 5.751 -6.846 -11.507 1.00 92.88 90 ALA A C 1
ATOM 697 O O . ALA A 1 90 ? 5.019 -5.959 -11.073 1.00 92.88 90 ALA A O 1
ATOM 698 N N . ARG A 1 91 ? 7.012 -6.982 -11.081 1.00 92.88 91 ARG A N 1
ATOM 699 C CA . ARG A 1 91 ? 7.635 -6.089 -10.094 1.00 92.88 91 ARG A CA 1
ATOM 700 C C . ARG A 1 91 ? 7.637 -4.626 -10.545 1.00 92.88 91 ARG A C 1
ATOM 702 O O . ARG A 1 91 ? 7.325 -3.755 -9.738 1.00 92.88 91 ARG A O 1
ATOM 709 N N . SER A 1 92 ? 7.963 -4.347 -11.808 1.00 90.31 92 SER A N 1
ATOM 710 C CA . SER A 1 92 ? 7.920 -2.985 -12.351 1.00 90.31 92 SER A CA 1
ATOM 711 C C . SER A 1 92 ? 6.503 -2.408 -12.363 1.00 90.31 92 SER A C 1
ATOM 713 O O . SER A 1 92 ? 6.332 -1.265 -11.957 1.00 90.31 92 SER A O 1
ATOM 715 N N . GLN A 1 93 ? 5.490 -3.196 -12.733 1.00 91.44 93 GLN A N 1
ATOM 716 C CA . GLN A 1 93 ? 4.085 -2.762 -12.708 1.00 91.44 93 GLN A CA 1
ATOM 717 C C . GLN A 1 93 ? 3.575 -2.493 -11.286 1.00 91.44 93 GLN A C 1
ATOM 719 O 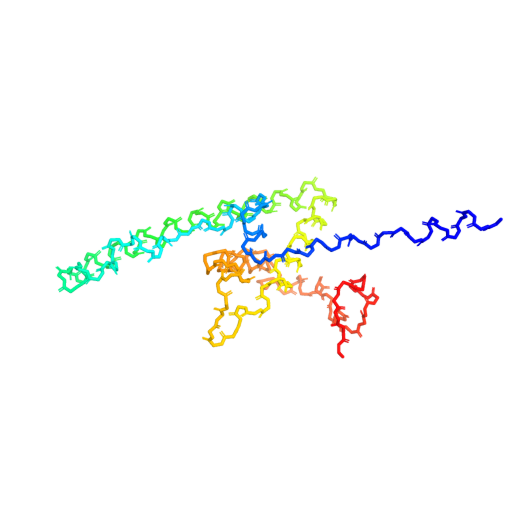O . GLN A 1 93 ? 2.840 -1.534 -11.064 1.00 91.44 93 GLN A O 1
ATOM 724 N N . VAL A 1 94 ? 3.977 -3.314 -10.309 1.00 94.50 94 VAL A N 1
ATOM 725 C CA . VAL A 1 94 ? 3.656 -3.077 -8.893 1.00 94.50 94 VAL A CA 1
ATOM 726 C C . VAL A 1 94 ? 4.290 -1.768 -8.412 1.00 94.50 94 VAL A C 1
ATOM 728 O O . VAL A 1 94 ? 3.613 -0.961 -7.779 1.00 94.50 94 VAL A O 1
ATOM 731 N N . LEU A 1 95 ? 5.562 -1.524 -8.743 1.00 92.25 95 LEU A N 1
ATOM 732 C CA . LEU A 1 95 ? 6.256 -0.283 -8.385 1.00 92.25 95 LEU A CA 1
ATOM 733 C C . LEU A 1 95 ? 5.622 0.953 -9.044 1.00 92.25 95 LEU A C 1
ATOM 735 O O . LEU A 1 95 ? 5.455 1.984 -8.390 1.00 92.25 95 LEU A O 1
ATOM 739 N N . GLU A 1 96 ? 5.242 0.846 -10.317 1.00 90.56 96 GLU A N 1
ATOM 740 C CA . GLU A 1 96 ? 4.528 1.899 -11.044 1.00 90.56 96 GLU A CA 1
ATOM 741 C C . GLU A 1 96 ? 3.179 2.199 -10.381 1.00 90.56 96 GLU A C 1
ATOM 743 O O . GLU A 1 96 ? 2.854 3.361 -10.147 1.00 90.56 96 GLU A O 1
ATOM 748 N N . TRP A 1 97 ? 2.436 1.163 -9.980 1.00 93.88 97 TRP A N 1
ATOM 749 C CA . TRP A 1 97 ? 1.169 1.331 -9.271 1.00 93.88 97 TRP A CA 1
ATOM 750 C C . TRP A 1 97 ? 1.343 2.044 -7.924 1.00 93.88 97 TRP A C 1
ATOM 752 O O . TRP A 1 97 ? 0.570 2.949 -7.623 1.00 93.88 97 TRP A O 1
ATOM 762 N N . PHE A 1 98 ? 2.355 1.688 -7.121 1.00 94.06 98 PHE A N 1
ATOM 763 C CA . PHE A 1 98 ? 2.617 2.387 -5.853 1.00 94.06 98 PHE A CA 1
ATOM 764 C C . PHE A 1 98 ? 3.054 3.835 -6.075 1.00 94.06 98 PHE A C 1
ATOM 766 O O . PHE A 1 98 ? 2.671 4.713 -5.307 1.00 94.06 98 PHE A O 1
ATOM 773 N N . THR A 1 99 ? 3.816 4.097 -7.136 1.00 90.69 99 THR A N 1
ATOM 774 C CA . THR A 1 99 ? 4.190 5.461 -7.524 1.00 90.69 99 THR A CA 1
ATOM 775 C C . THR A 1 99 ? 2.956 6.293 -7.865 1.00 90.69 99 THR A C 1
ATOM 777 O O . THR A 1 99 ? 2.778 7.372 -7.302 1.00 90.69 99 THR A O 1
ATOM 780 N N . ASP A 1 100 ? 2.072 5.771 -8.720 1.00 90.19 100 ASP A N 1
ATOM 781 C CA . ASP A 1 100 ? 0.799 6.412 -9.067 1.00 90.19 100 ASP A CA 1
ATOM 782 C C . ASP A 1 100 ? -0.054 6.637 -7.807 1.00 90.19 100 ASP A C 1
ATOM 784 O O . ASP A 1 100 ? -0.494 7.752 -7.533 1.00 90.19 100 ASP A O 1
ATOM 788 N N . ALA A 1 101 ? -0.187 5.611 -6.959 1.00 93.44 101 ALA A N 1
ATOM 789 C CA . ALA A 1 101 ? -0.933 5.687 -5.706 1.00 93.44 101 ALA A CA 1
ATOM 790 C C . ALA A 1 101 ? -0.403 6.772 -4.758 1.00 93.44 101 ALA A C 1
ATOM 792 O O . ALA A 1 101 ? -1.204 7.468 -4.137 1.00 93.44 101 ALA A O 1
ATOM 793 N N . LEU A 1 102 ? 0.912 6.959 -4.649 1.00 92.06 102 LEU A N 1
ATOM 794 C CA . LEU A 1 102 ? 1.491 8.026 -3.830 1.00 92.06 102 LEU A CA 1
ATOM 795 C C . LEU A 1 102 ? 1.221 9.411 -4.434 1.00 92.06 102 LEU A C 1
ATOM 797 O O . LEU A 1 102 ? 0.793 10.314 -3.716 1.00 92.06 102 LEU A O 1
ATOM 801 N N . LEU A 1 103 ? 1.399 9.568 -5.749 1.00 89.94 103 LEU A N 1
ATOM 802 C CA . LEU A 1 103 ? 1.223 10.847 -6.443 1.00 89.94 103 LEU A CA 1
ATOM 803 C C . LEU A 1 103 ? -0.228 11.344 -6.406 1.00 89.94 103 LEU A C 1
ATOM 805 O O . LEU A 1 103 ? -0.475 12.512 -6.102 1.00 89.94 103 LEU A O 1
ATOM 809 N N . VAL A 1 104 ? -1.208 10.468 -6.647 1.00 91.94 104 VAL A N 1
ATOM 810 C CA . VAL A 1 104 ? -2.630 10.864 -6.636 1.00 91.94 104 VAL A CA 1
ATOM 811 C C . VAL A 1 104 ? -3.168 11.137 -5.227 1.00 91.94 104 VAL A C 1
ATOM 813 O O . VAL A 1 104 ? -4.234 11.734 -5.085 1.00 91.94 104 VAL A O 1
ATOM 816 N N . ASN A 1 105 ? -2.443 10.721 -4.181 1.00 94.19 105 ASN A N 1
ATOM 817 C CA . ASN A 1 105 ? -2.849 10.862 -2.781 1.00 94.19 105 ASN A CA 1
ATOM 818 C C . ASN A 1 105 ? -2.013 11.872 -1.981 1.00 94.19 105 ASN A C 1
ATOM 820 O O . ASN A 1 105 ? -2.173 11.942 -0.764 1.00 94.19 105 ASN A O 1
ATOM 824 N N . VAL A 1 106 ? -1.189 12.709 -2.624 1.00 91.44 106 VAL A N 1
ATOM 825 C CA . VAL A 1 106 ? -0.428 13.775 -1.933 1.00 91.44 106 VAL A CA 1
ATOM 826 C C . VAL A 1 106 ? -1.340 14.678 -1.090 1.00 91.44 106 VAL A C 1
ATOM 828 O O . VAL A 1 106 ? -0.978 15.070 0.014 1.00 91.44 106 VAL A O 1
ATOM 831 N N . GLY A 1 107 ? -2.565 14.948 -1.558 1.00 90.44 107 GLY A N 1
ATOM 832 C CA . GLY A 1 107 ? -3.554 15.752 -0.829 1.00 90.44 107 GLY A CA 1
ATOM 833 C C . GLY A 1 107 ? -4.114 15.110 0.449 1.00 90.44 107 GLY A C 1
ATOM 834 O O . GLY A 1 107 ? -4.863 15.768 1.170 1.00 90.44 107 GLY A O 1
ATOM 835 N N . ALA A 1 108 ? -3.781 13.849 0.749 1.00 92.69 108 ALA A N 1
ATOM 836 C CA . ALA A 1 108 ? -4.247 13.155 1.951 1.00 92.69 108 ALA A CA 1
ATOM 837 C C . ALA A 1 108 ? -3.598 13.678 3.245 1.00 92.69 108 ALA A C 1
ATOM 839 O O . ALA A 1 108 ? -4.120 13.419 4.325 1.00 92.69 108 ALA A O 1
ATOM 840 N N . SER A 1 109 ? -2.492 14.424 3.143 1.00 92.19 109 SER A N 1
ATOM 841 C CA . SER A 1 109 ? -1.797 15.048 4.278 1.00 92.19 109 SER A CA 1
ATOM 842 C C . SER A 1 109 ? -2.395 16.391 4.714 1.00 92.19 109 SER A C 1
ATOM 844 O O . SER A 1 109 ? -1.990 16.937 5.739 1.00 92.19 109 SER A O 1
ATOM 846 N N . ALA A 1 110 ? -3.347 16.942 3.955 1.00 92.44 110 ALA A N 1
ATOM 847 C CA . ALA A 1 110 ? -4.001 18.198 4.304 1.00 92.44 110 ALA A CA 1
ATOM 848 C C . ALA A 1 110 ? -4.828 18.060 5.595 1.00 92.44 110 ALA A C 1
ATOM 850 O O . ALA A 1 110 ? -5.392 17.005 5.866 1.00 92.44 110 ALA A O 1
ATOM 851 N N . THR A 1 111 ? -5.002 19.154 6.346 1.00 92.38 111 THR A N 1
ATOM 852 C CA . THR A 1 111 ? -5.838 19.182 7.567 1.00 92.38 111 THR A CA 1
ATOM 853 C C . THR A 1 111 ? -7.271 18.706 7.313 1.00 92.38 111 THR A C 1
ATOM 855 O O . THR A 1 111 ? -7.900 18.096 8.174 1.00 92.38 111 THR A O 1
ATOM 858 N N . ARG A 1 112 ? -7.794 18.973 6.111 1.00 92.19 112 ARG A N 1
ATOM 859 C CA . ARG A 1 112 ? -9.089 18.481 5.640 1.00 92.19 112 ARG A CA 1
ATOM 860 C C . ARG A 1 112 ? -8.945 17.969 4.205 1.00 92.19 112 ARG A C 1
ATOM 862 O O . ARG A 1 112 ? -9.149 18.745 3.270 1.00 92.19 112 ARG A O 1
ATOM 869 N N . PRO A 1 113 ? -8.577 16.691 4.015 1.00 93.38 113 PRO A N 1
ATOM 870 C CA . PRO A 1 113 ? -8.441 16.112 2.686 1.00 93.38 113 PRO A CA 1
ATOM 871 C C . PRO A 1 113 ? -9.777 16.127 1.940 1.00 93.38 113 PRO A C 1
ATOM 873 O O . PRO A 1 113 ? -10.829 15.885 2.533 1.00 93.38 113 PRO A O 1
ATOM 876 N N . ASP A 1 114 ? -9.739 16.393 0.634 1.00 92.94 114 ASP A N 1
ATOM 877 C CA . ASP A 1 114 ? -10.919 16.333 -0.231 1.00 92.94 114 ASP A CA 1
ATOM 878 C C . ASP A 1 114 ? -11.233 14.864 -0.583 1.00 92.94 114 ASP A C 1
ATOM 880 O O . ASP A 1 114 ? -10.501 14.260 -1.379 1.00 92.94 114 ASP A O 1
ATOM 884 N N . PRO A 1 115 ? -12.322 14.273 -0.049 1.00 90.56 115 PRO A N 1
ATOM 885 C CA . PRO A 1 115 ? -12.645 12.862 -0.257 1.00 90.56 115 PRO A CA 1
ATOM 886 C C . PRO A 1 115 ? -13.017 12.526 -1.710 1.00 90.56 115 PRO A C 1
ATOM 888 O O . PRO A 1 115 ? -13.115 11.351 -2.055 1.00 90.56 115 PRO A O 1
ATOM 891 N N . SER A 1 116 ? -13.237 13.528 -2.572 1.00 90.94 116 SER A N 1
ATOM 892 C CA . SER A 1 116 ? -13.443 13.319 -4.012 1.00 90.94 116 SER A CA 1
ATOM 893 C C . SER A 1 116 ? -12.133 13.133 -4.788 1.00 90.94 116 SER A C 1
ATOM 895 O O . SER A 1 116 ? -12.141 12.612 -5.907 1.00 90.94 116 SER A O 1
ATOM 897 N N . LYS A 1 117 ? -11.002 13.530 -4.192 1.00 91.31 117 LYS A N 1
ATOM 898 C CA . LYS A 1 117 ? -9.680 13.526 -4.831 1.00 91.31 117 LYS A CA 1
ATOM 899 C C . LYS A 1 117 ? -8.738 12.483 -4.251 1.00 91.31 117 LYS A C 1
ATOM 901 O O . LYS A 1 117 ? -7.949 11.930 -5.011 1.00 91.31 117 LYS A O 1
ATOM 906 N N . VAL A 1 118 ? -8.842 12.190 -2.956 1.00 95.06 118 VAL A N 1
ATOM 907 C CA . VAL A 1 118 ? -7.983 11.212 -2.270 1.00 95.06 118 VAL A CA 1
ATOM 908 C C . VAL A 1 118 ? -8.677 9.864 -2.089 1.00 95.06 118 VAL A C 1
ATOM 910 O O . VAL A 1 118 ? -9.902 9.760 -2.094 1.00 95.06 118 VAL A O 1
ATOM 913 N N . SER A 1 119 ? -7.878 8.817 -1.944 1.00 95.31 119 SER A N 1
ATOM 914 C CA . SER A 1 119 ? -8.337 7.460 -1.651 1.00 95.31 119 SER A CA 1
ATOM 915 C C . SER A 1 119 ? -8.831 7.357 -0.209 1.00 95.31 119 SER A C 1
ATOM 917 O O . SER A 1 119 ? -8.551 8.214 0.632 1.00 95.31 119 SER A O 1
ATOM 919 N N . SER A 1 120 ? -9.559 6.287 0.097 1.00 94.19 120 SER A N 1
ATOM 920 C CA . SER A 1 120 ? -10.025 6.016 1.453 1.00 94.19 120 SER A CA 1
ATOM 921 C C . SER A 1 120 ? -8.870 5.817 2.440 1.00 94.19 120 SER A C 1
ATOM 923 O O . SER A 1 120 ? -7.805 5.298 2.101 1.00 94.19 120 SER A O 1
ATOM 925 N N . THR A 1 121 ? -9.115 6.153 3.710 1.00 92.56 121 THR A N 1
ATOM 926 C CA . THR A 1 121 ? -8.161 5.924 4.807 1.00 92.56 121 THR A CA 1
ATOM 927 C C . THR A 1 121 ? -7.741 4.457 4.910 1.00 92.56 121 THR A C 1
ATOM 929 O O . THR A 1 121 ? -6.575 4.179 5.170 1.00 92.56 121 THR A O 1
ATOM 932 N N . ASN A 1 122 ? -8.659 3.518 4.654 1.00 93.25 122 ASN A N 1
ATOM 933 C CA . ASN A 1 122 ? -8.360 2.085 4.674 1.00 93.25 122 ASN A CA 1
ATOM 934 C C . ASN A 1 122 ? -7.306 1.716 3.623 1.00 93.25 122 ASN A C 1
ATOM 936 O O . ASN A 1 122 ? -6.334 1.042 3.960 1.00 93.25 122 ASN A O 1
ATOM 940 N N . LEU A 1 123 ? -7.459 2.203 2.383 1.00 95.06 123 LEU A N 1
ATOM 941 C CA . LEU A 1 123 ? -6.465 1.975 1.335 1.00 95.06 123 LEU A CA 1
ATOM 942 C C . LEU A 1 123 ? -5.108 2.556 1.727 1.00 95.06 123 LEU A C 1
ATOM 944 O O . LEU A 1 123 ? -4.104 1.858 1.623 1.00 95.06 123 LEU A O 1
ATOM 948 N N . LEU A 1 124 ? -5.075 3.805 2.201 1.00 95.25 124 LEU A N 1
ATOM 949 C CA . LEU A 1 124 ? -3.824 4.480 2.556 1.00 95.25 124 LEU A CA 1
ATOM 950 C C . LEU A 1 124 ? -3.090 3.769 3.701 1.00 95.25 124 LEU A C 1
ATOM 952 O O . LEU A 1 124 ? -1.890 3.528 3.597 1.00 95.25 124 LEU A O 1
ATOM 956 N N . LEU A 1 125 ? -3.807 3.363 4.753 1.00 93.94 125 LEU A N 1
ATOM 957 C CA . LEU A 1 125 ? -3.224 2.627 5.879 1.00 93.94 125 LEU A CA 1
ATOM 958 C C . LEU A 1 125 ? -2.686 1.258 5.459 1.00 93.94 125 LEU A C 1
ATOM 960 O O . LEU A 1 125 ? -1.577 0.886 5.842 1.00 93.94 125 LEU A O 1
ATOM 964 N N . ASN A 1 126 ? -3.445 0.510 4.658 1.00 95.25 126 ASN A N 1
ATOM 965 C CA . ASN A 1 126 ? -3.005 -0.796 4.175 1.00 95.25 126 ASN A CA 1
ATOM 966 C C . ASN A 1 126 ? -1.830 -0.681 3.201 1.00 95.25 126 ASN A C 1
ATOM 968 O O . ASN A 1 126 ? -0.927 -1.513 3.246 1.00 95.25 126 ASN A O 1
ATOM 972 N N . MET A 1 127 ? -1.803 0.365 2.373 1.00 95.44 127 MET A N 1
ATOM 973 C CA . MET A 1 127 ? -0.671 0.687 1.506 1.00 95.44 127 MET A CA 1
ATOM 974 C C . MET A 1 127 ? 0.594 0.944 2.336 1.00 95.44 127 MET A C 1
ATOM 976 O O . MET A 1 127 ? 1.632 0.341 2.066 1.00 95.44 127 MET A O 1
ATOM 980 N N . SER A 1 128 ? 0.508 1.767 3.388 1.00 94.56 128 SER A N 1
ATOM 981 C CA . SER A 1 128 ? 1.627 2.006 4.309 1.00 94.56 128 SER A CA 1
ATOM 982 C C . SER A 1 128 ? 2.084 0.725 5.007 1.00 94.56 128 SER A C 1
ATOM 984 O O . SER A 1 128 ? 3.278 0.435 5.024 1.00 94.56 128 SER A O 1
ATOM 986 N N . ALA A 1 129 ? 1.153 -0.074 5.536 1.00 94.25 129 ALA A N 1
ATOM 987 C CA . ALA A 1 129 ? 1.473 -1.338 6.199 1.00 94.25 129 ALA A CA 1
ATOM 988 C C . ALA A 1 129 ? 2.171 -2.326 5.247 1.00 94.25 129 ALA A C 1
ATOM 990 O O . ALA A 1 129 ? 3.157 -2.961 5.621 1.00 94.25 129 ALA A O 1
ATOM 991 N N . ALA A 1 130 ? 1.701 -2.419 4.000 1.00 94.75 130 ALA A N 1
ATOM 992 C CA . ALA A 1 130 ? 2.293 -3.275 2.982 1.00 94.75 130 ALA A CA 1
ATOM 993 C C . ALA A 1 130 ? 3.717 -2.837 2.608 1.00 94.75 130 ALA A C 1
ATOM 995 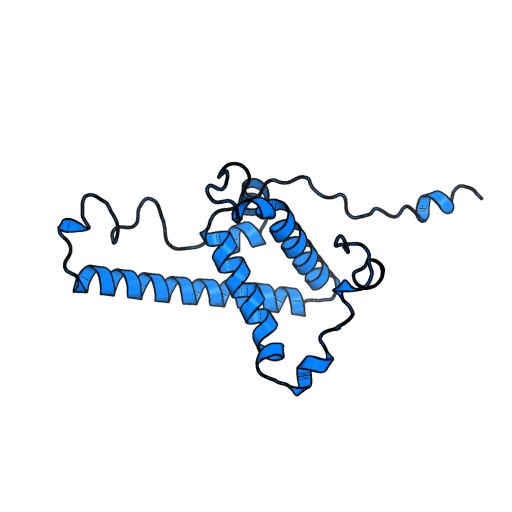O O . ALA A 1 130 ? 4.616 -3.677 2.567 1.00 94.75 130 ALA A O 1
ATOM 996 N N . LEU A 1 131 ? 3.936 -1.538 2.375 1.00 94.75 131 LEU A N 1
ATOM 997 C CA . LEU A 1 131 ? 5.259 -0.992 2.053 1.00 94.75 131 LEU A CA 1
ATOM 998 C C . LEU A 1 131 ? 6.245 -1.182 3.211 1.00 94.75 131 LEU A C 1
ATOM 1000 O O . LEU A 1 131 ? 7.356 -1.656 2.989 1.00 94.75 131 LEU A O 1
ATOM 1004 N N . LEU A 1 132 ? 5.826 -0.902 4.449 1.00 94.75 132 LEU A N 1
ATOM 1005 C CA . LEU A 1 132 ? 6.657 -1.126 5.637 1.00 94.75 132 LEU A CA 1
ATOM 1006 C C . LEU A 1 132 ? 7.056 -2.597 5.775 1.00 94.75 132 LEU A C 1
ATOM 1008 O O . LEU A 1 132 ? 8.220 -2.895 6.036 1.00 94.75 132 LEU A O 1
ATOM 1012 N N . LYS A 1 133 ? 6.120 -3.518 5.529 1.00 95.12 133 LYS A N 1
ATOM 1013 C CA . LYS A 1 133 ? 6.402 -4.954 5.577 1.00 95.12 133 LYS A CA 1
ATOM 1014 C C . LYS A 1 133 ? 7.340 -5.420 4.458 1.00 95.12 133 LYS A C 1
ATOM 1016 O O . LYS A 1 133 ? 8.156 -6.308 4.670 1.00 95.12 133 LYS A O 1
ATOM 1021 N N . LEU A 1 134 ? 7.280 -4.811 3.271 1.00 94.69 134 LEU A N 1
ATOM 1022 C CA . LEU A 1 134 ? 8.263 -5.061 2.205 1.00 94.69 134 LEU A CA 1
ATOM 1023 C C . LEU A 1 134 ? 9.663 -4.535 2.569 1.00 94.69 134 LEU A C 1
ATOM 1025 O O . LEU A 1 134 ? 10.662 -5.123 2.152 1.00 94.69 134 LEU A O 1
ATOM 1029 N N . CYS A 1 135 ? 9.740 -3.461 3.359 1.00 94.94 135 CYS A N 1
ATOM 1030 C CA . CYS A 1 135 ? 10.995 -2.888 3.847 1.00 94.94 135 CYS A CA 1
ATOM 1031 C C . CYS A 1 135 ? 11.585 -3.635 5.055 1.00 94.94 135 CYS A C 1
ATOM 1033 O O . CYS A 1 135 ? 12.790 -3.552 5.278 1.00 94.94 135 CYS A O 1
ATOM 1035 N N . GLU A 1 136 ? 10.774 -4.384 5.808 1.00 94.12 136 GLU A N 1
ATOM 1036 C CA . GLU A 1 136 ? 11.173 -5.141 7.005 1.00 94.12 136 GLU A CA 1
ATOM 1037 C C . GLU A 1 136 ? 12.518 -5.885 6.879 1.00 94.12 136 GLU A C 1
ATOM 1039 O O . GLU A 1 136 ? 13.384 -5.663 7.729 1.00 94.12 136 GLU A O 1
ATOM 1044 N N . PRO A 1 137 ? 12.787 -6.695 5.830 1.00 93.69 137 PRO A N 1
ATOM 1045 C CA . PRO A 1 137 ? 14.068 -7.386 5.708 1.00 93.69 137 PRO A CA 1
ATOM 1046 C C . PRO A 1 137 ? 15.264 -6.438 5.637 1.00 93.69 137 PRO A C 1
ATOM 1048 O O . PRO A 1 137 ? 16.340 -6.831 6.070 1.00 93.69 137 PRO A O 1
ATOM 1051 N N . PHE A 1 138 ? 15.102 -5.235 5.087 1.00 94.25 138 PHE A N 1
ATOM 1052 C CA . PHE A 1 138 ? 16.172 -4.246 4.993 1.00 94.25 138 PHE A CA 1
ATOM 1053 C C . PHE A 1 138 ? 16.362 -3.497 6.304 1.00 94.25 138 PHE A C 1
ATOM 1055 O O . PHE A 1 138 ? 17.491 -3.194 6.638 1.00 94.25 138 PHE A O 1
ATOM 1062 N N . VAL A 1 139 ? 15.292 -3.230 7.054 1.00 92.06 139 VAL A N 1
ATOM 1063 C CA . VAL A 1 139 ? 15.379 -2.516 8.339 1.00 92.06 139 VAL A CA 1
ATOM 1064 C C . VAL A 1 139 ? 15.971 -3.403 9.438 1.00 92.06 139 VAL A C 1
ATOM 1066 O O . VAL A 1 139 ? 16.716 -2.924 10.286 1.00 92.06 139 VAL A O 1
ATOM 1069 N N . MET A 1 140 ? 15.640 -4.698 9.434 1.00 94.25 140 MET A N 1
ATOM 1070 C CA . MET A 1 140 ? 16.023 -5.620 10.512 1.00 94.25 140 MET A CA 1
ATOM 1071 C C . MET A 1 140 ? 17.407 -6.253 10.325 1.00 94.25 140 MET A C 1
ATOM 1073 O O . MET A 1 140 ? 17.977 -6.766 11.285 1.00 94.25 140 MET A O 1
ATOM 1077 N N . ASP A 1 141 ? 17.952 -6.245 9.106 1.00 94.75 141 ASP A N 1
ATOM 1078 C CA . ASP A 1 141 ? 19.251 -6.846 8.792 1.00 94.75 141 ASP A CA 1
ATOM 1079 C C . ASP A 1 141 ? 20.244 -5.777 8.307 1.00 94.75 141 ASP A C 1
ATOM 1081 O O . ASP A 1 141 ? 20.219 -5.401 7.128 1.00 94.75 141 ASP A O 1
ATOM 1085 N N . PRO A 1 142 ? 21.190 -5.341 9.165 1.00 93.62 142 PRO A N 1
ATOM 1086 C CA . PRO A 1 142 ? 22.195 -4.346 8.801 1.00 93.62 142 PRO A CA 1
ATOM 1087 C C . PRO A 1 142 ? 23.017 -4.710 7.560 1.00 93.62 142 PRO A C 1
ATOM 1089 O O . PRO A 1 142 ? 23.492 -3.828 6.844 1.00 93.62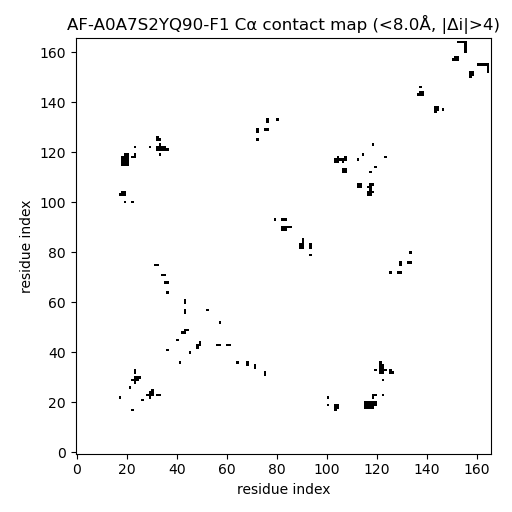 142 PRO A O 1
ATOM 1092 N N . LYS A 1 143 ? 23.164 -6.005 7.245 1.00 93.81 143 LYS A N 1
ATOM 1093 C CA . LYS A 1 143 ? 23.901 -6.456 6.053 1.00 93.81 143 LYS A CA 1
ATOM 1094 C C . LYS A 1 143 ? 23.192 -6.085 4.754 1.00 93.81 143 LYS A C 1
ATOM 1096 O O . LYS A 1 143 ? 23.842 -6.040 3.707 1.00 93.81 143 LYS A O 1
ATOM 1101 N N . LYS A 1 144 ? 21.882 -5.830 4.807 1.00 93.38 144 LYS A N 1
ATOM 1102 C CA . LYS A 1 144 ? 21.059 -5.427 3.662 1.00 93.38 144 LYS A CA 1
ATOM 1103 C C . LYS A 1 144 ? 20.958 -3.915 3.500 1.00 93.38 144 LYS A C 1
ATOM 1105 O O . LYS A 1 144 ? 20.524 -3.483 2.438 1.00 93.38 144 LYS A O 1
ATOM 1110 N N . HIS A 1 145 ? 21.433 -3.112 4.457 1.00 92.44 145 HIS A N 1
ATOM 1111 C CA . HIS A 1 145 ? 21.457 -1.647 4.323 1.00 92.44 145 HIS A CA 1
ATOM 1112 C C . HIS A 1 145 ? 22.222 -1.191 3.076 1.00 92.44 145 HIS A C 1
ATOM 1114 O O . HIS A 1 145 ? 21.791 -0.271 2.395 1.00 92.44 145 HIS A O 1
ATOM 1120 N N . LYS A 1 146 ? 23.298 -1.900 2.705 1.00 91.56 146 LYS A N 1
ATOM 1121 C CA . LYS A 1 146 ? 24.079 -1.624 1.485 1.00 91.56 146 LYS A CA 1
ATOM 1122 C C . LYS A 1 146 ? 23.308 -1.810 0.170 1.00 91.56 146 LYS A C 1
ATOM 1124 O O . LYS A 1 146 ? 23.819 -1.448 -0.880 1.00 91.56 146 LYS A O 1
ATOM 1129 N N . LEU A 1 147 ? 22.135 -2.449 0.210 1.00 92.50 147 LEU A N 1
ATOM 1130 C CA . LEU A 1 147 ? 21.261 -2.622 -0.954 1.00 92.50 147 LEU A CA 1
ATOM 1131 C C . LEU A 1 147 ? 20.347 -1.407 -1.172 1.00 92.50 147 LEU A C 1
ATOM 1133 O O . LEU A 1 147 ? 19.679 -1.336 -2.200 1.00 92.50 147 LEU A O 1
ATOM 1137 N N . ILE A 1 148 ? 20.298 -0.482 -0.209 1.00 91.94 148 ILE A N 1
ATOM 1138 C CA . ILE A 1 148 ? 19.583 0.786 -0.318 1.00 91.94 148 ILE A CA 1
ATOM 1139 C C . ILE A 1 148 ? 20.562 1.810 -0.887 1.00 91.94 148 ILE A C 1
ATOM 1141 O O . ILE A 1 148 ? 21.590 2.105 -0.280 1.00 91.94 148 ILE A O 1
ATOM 1145 N N . ASP A 1 149 ? 20.240 2.346 -2.058 1.00 89.62 149 ASP A N 1
ATOM 1146 C CA . ASP A 1 149 ? 21.054 3.374 -2.693 1.00 89.62 149 ASP A CA 1
ATOM 1147 C C . ASP A 1 149 ? 20.878 4.721 -1.974 1.00 89.62 149 ASP A C 1
ATOM 1149 O O . ASP A 1 149 ? 19.813 5.337 -2.024 1.00 89.62 149 ASP A O 1
ATOM 1153 N N . ALA A 1 150 ? 21.937 5.192 -1.310 1.00 88.06 150 ALA A N 1
ATOM 1154 C CA . ALA A 1 150 ? 21.952 6.487 -0.631 1.00 88.06 150 ALA A CA 1
ATOM 1155 C C . ALA A 1 150 ? 21.851 7.673 -1.607 1.00 88.06 150 ALA A C 1
ATOM 1157 O O . ALA A 1 150 ? 21.418 8.759 -1.223 1.00 88.06 150 ALA A O 1
ATOM 1158 N N . HIS A 1 151 ? 22.220 7.469 -2.874 1.00 87.31 151 HIS A N 1
ATOM 1159 C CA . HIS A 1 151 ? 22.131 8.474 -3.926 1.00 87.31 151 HIS A CA 1
ATOM 1160 C C . HIS A 1 151 ? 20.804 8.424 -4.684 1.00 87.31 151 HIS A C 1
ATOM 1162 O O . HIS A 1 151 ? 20.626 9.186 -5.629 1.00 87.31 151 HIS A O 1
ATOM 1168 N N . PHE A 1 152 ? 19.842 7.599 -4.259 1.00 85.25 152 PHE A N 1
ATOM 1169 C CA . PHE A 1 152 ? 18.560 7.461 -4.949 1.00 85.25 152 PHE A CA 1
ATOM 1170 C C . PHE A 1 152 ? 17.852 8.805 -5.199 1.00 85.25 152 PHE A C 1
ATOM 1172 O O . PHE A 1 152 ? 17.256 8.995 -6.255 1.00 85.25 152 PHE A O 1
ATOM 1179 N N . CYS A 1 153 ? 17.958 9.753 -4.262 1.00 81.75 153 CYS A N 1
ATOM 1180 C CA . CYS A 1 153 ? 17.345 11.082 -4.363 1.00 81.75 153 CYS A CA 1
ATOM 1181 C C . CYS A 1 153 ? 18.266 12.168 -4.953 1.00 81.75 153 CYS A C 1
ATOM 1183 O O . CYS A 1 153 ? 17.860 13.324 -5.002 1.00 81.75 153 CYS A O 1
ATOM 1185 N N . SER A 1 154 ? 19.504 11.849 -5.351 1.00 84.00 154 SER A N 1
ATOM 1186 C CA . SER A 1 154 ? 20.503 12.869 -5.711 1.00 84.00 154 SER A CA 1
ATOM 1187 C C . SER A 1 154 ? 20.365 13.400 -7.137 1.00 84.00 154 SER A C 1
ATOM 1189 O O . SER A 1 154 ? 20.767 14.530 -7.405 1.00 84.00 154 SER A O 1
ATOM 1191 N N . ALA A 1 155 ? 19.817 12.608 -8.063 1.00 76.81 155 ALA A N 1
ATOM 1192 C CA . ALA A 1 155 ? 19.598 13.041 -9.436 1.00 76.81 155 ALA A CA 1
ATOM 1193 C C . ALA A 1 155 ? 18.455 12.270 -10.112 1.00 76.81 155 ALA A C 1
ATOM 1195 O O . ALA A 1 155 ? 18.317 11.061 -9.893 1.00 76.81 155 ALA A O 1
ATOM 1196 N N . PRO A 1 156 ? 17.712 12.907 -11.041 1.00 73.25 156 PRO A N 1
ATOM 1197 C CA . PRO A 1 156 ? 16.625 12.255 -11.759 1.00 73.25 156 PRO A CA 1
ATOM 1198 C C . PRO A 1 156 ? 17.054 10.988 -12.493 1.00 73.25 156 PRO A C 1
ATOM 1200 O O . PRO A 1 156 ? 16.311 10.012 -12.553 1.00 73.25 156 PRO A O 1
ATOM 1203 N N . ALA A 1 157 ? 18.278 10.976 -13.024 1.00 71.50 157 ALA A N 1
ATOM 1204 C CA . ALA A 1 157 ? 18.837 9.833 -13.736 1.00 71.50 157 ALA A CA 1
ATOM 1205 C C . ALA A 1 157 ? 18.892 8.554 -12.875 1.00 71.50 157 ALA A C 1
ATOM 1207 O O . ALA A 1 157 ? 18.727 7.459 -13.412 1.00 71.50 157 ALA A O 1
ATOM 1208 N N . VAL A 1 158 ? 19.052 8.685 -11.552 1.00 70.88 158 VAL A N 1
ATOM 1209 C CA . VAL A 1 158 ? 19.207 7.557 -10.615 1.00 70.88 158 VAL A CA 1
ATOM 1210 C C . VAL A 1 158 ? 17.887 6.802 -10.414 1.00 70.88 158 VAL A C 1
ATOM 1212 O O . VAL A 1 158 ? 17.878 5.582 -10.273 1.00 70.88 158 VAL A O 1
ATOM 1215 N N . HIS A 1 159 ? 16.750 7.492 -10.520 1.00 68.12 159 HIS A N 1
ATOM 1216 C CA . HIS A 1 159 ? 15.413 6.898 -10.422 1.00 68.12 159 HIS A CA 1
ATOM 1217 C C . HIS A 1 159 ? 14.636 6.982 -11.752 1.00 68.12 159 HIS A C 1
ATOM 1219 O O . HIS A 1 159 ? 13.408 7.096 -11.763 1.00 68.12 159 HIS A O 1
ATOM 1225 N N . LYS A 1 160 ? 15.341 6.964 -12.896 1.00 64.50 160 LYS A N 1
ATOM 1226 C CA . LYS A 1 160 ? 14.755 6.980 -14.257 1.00 64.50 160 LYS A CA 1
ATOM 1227 C C . LYS A 1 160 ? 13.848 8.186 -14.567 1.00 64.50 160 LYS A C 1
ATOM 1229 O O . LYS A 1 160 ? 12.944 8.085 -15.388 1.00 64.50 160 LYS A O 1
ATOM 1234 N N . GLY A 1 161 ? 14.050 9.313 -13.890 1.00 61.56 161 GLY A N 1
ATOM 1235 C CA . GLY A 1 161 ? 13.261 10.537 -14.054 1.00 61.56 161 GLY A CA 1
ATOM 1236 C C . GLY A 1 161 ? 11.843 10.458 -13.483 1.00 61.56 161 GLY A C 1
ATOM 1237 O O . GLY A 1 161 ? 11.035 11.332 -13.767 1.00 61.56 161 GLY A O 1
ATOM 1238 N N . ILE A 1 162 ? 11.533 9.415 -12.703 1.00 59.53 162 ILE A N 1
ATOM 1239 C CA . ILE A 1 162 ? 10.187 9.158 -12.168 1.00 59.53 162 ILE A CA 1
ATOM 1240 C C . ILE A 1 162 ? 9.770 10.189 -11.103 1.00 59.53 162 ILE A C 1
ATOM 1242 O O . ILE A 1 162 ? 8.603 10.568 -11.049 1.00 59.53 162 ILE A O 1
ATOM 1246 N N . TYR A 1 163 ? 10.702 10.653 -10.269 1.00 59.62 163 TYR A N 1
ATOM 1247 C CA . TYR A 1 163 ? 10.440 11.603 -9.184 1.00 59.62 163 TYR A CA 1
ATOM 1248 C C . TYR A 1 163 ? 11.051 12.984 -9.479 1.00 59.62 163 TYR A C 1
ATOM 1250 O O . TYR A 1 163 ? 12.034 13.103 -10.206 1.00 59.62 163 TYR A O 1
ATOM 1258 N N . ALA A 1 164 ? 10.470 14.053 -8.934 1.00 54.22 164 ALA A N 1
ATOM 1259 C CA . ALA A 1 164 ? 11.099 15.370 -8.986 1.00 54.22 164 ALA A CA 1
ATOM 1260 C C . ALA A 1 164 ? 12.217 15.427 -7.934 1.00 54.22 164 ALA A C 1
ATOM 1262 O O . ALA A 1 164 ? 11.956 15.187 -6.756 1.00 54.22 164 ALA A O 1
ATOM 1263 N N . THR A 1 165 ? 13.443 15.741 -8.347 1.00 50.88 165 THR A N 1
ATOM 1264 C CA . THR A 1 165 ? 14.538 16.065 -7.422 1.00 50.88 165 THR A CA 1
ATOM 1265 C C . THR A 1 165 ? 14.539 17.566 -7.160 1.00 50.88 165 THR A C 1
ATOM 1267 O O . THR A 1 165 ? 14.510 18.344 -8.116 1.00 50.88 165 THR A O 1
ATOM 1270 N N . THR A 1 166 ? 14.555 17.960 -5.889 1.00 47.81 166 THR A N 1
ATOM 1271 C CA . THR A 1 166 ? 14.767 19.346 -5.435 1.00 47.81 166 THR A CA 1
ATOM 1272 C C . THR A 1 166 ? 16.237 19.637 -5.223 1.00 47.81 166 THR A C 1
ATOM 1274 O O . THR A 1 166 ? 16.895 18.753 -4.630 1.00 47.81 166 THR A O 1
#

Solvent-accessible surface area (backbone atoms only — not comparable to full-atom values): 9741 Å² total; per-residue (Å²): 127,70,74,65,60,63,61,71,63,68,66,73,77,78,77,72,94,50,39,14,48,49,47,33,74,74,34,72,68,27,56,61,33,45,65,56,83,62,82,89,77,32,76,69,67,32,84,91,40,45,88,76,52,54,70,69,57,40,51,52,49,51,50,50,52,51,53,52,47,50,55,53,53,51,53,52,40,53,52,50,53,50,42,46,69,72,35,72,68,48,30,50,52,52,52,50,49,52,50,51,55,50,65,38,30,61,59,57,77,46,100,75,49,55,76,82,42,21,50,57,69,41,29,54,54,43,50,51,53,43,54,51,60,70,42,41,68,43,75,76,32,76,86,41,46,80,77,56,66,88,57,49,73,74,40,38,76,68,52,75,56,75,57,89,64,131

Nearest PDB structures (foldseek):
  3m63-assembly1_A  TM=8.625E-01  e=3.155E-03  Saccharomyces cerevisiae
  3m62-assembly1_A  TM=8.680E-01  e=9.260E-03  Saccharomyces cerevisiae
  2qj0-assembly1_A  TM=8.818E-01  e=1.425E-02  Saccharomyces cerevisiae
  2qiz-assembly1_A  TM=8.563E-01  e=1.088E-02  Saccharomyces cerevisiae

Foldseek 3Di:
DVVVVVVVPPDPDPLPPAFQACLLPVDPLSVLQLDADDPQPQCLVPPVCVVVDDPVRSVVSVVVRVVVLVVSLVVSLVVLVCQCVVDPVSVVVSVVSLLSLCVQAVQVPDPDRDPVRHHDPSNVVSSVSSVVVVCVVCVVDVVNVVVDDPCCLVDCVSVVVSDDRD

Sequence (166 aa):
QQFMANLAQQQQPQYKKRSGPALEKSTLLGLCMRVGIPTKNNSAFAPNTILRQSLSSVESSTSQQRQQLKLYQEACHQLLHNLIKAGATARSQVLEWFTDALLVNVGASATRPDPSKVSSTNLLLNMSAALLKLCEPFVMDPKKHKLIDAHFCSAPAVHKGIYATT

Mean predicted aligned error: 8.81 Å

Secondary structure (DSSP, 8-state):
--TTTTTS-----------HHHHHHHSHHHHHHT----SSS-TTS-TTTGGGS-HHHHHHHHHHHHHHHHHHHHHHHHHHHHHHHH-HHHHHHHHHHHHHHHHHTGGGGSSS--TTTSPPHHHHHHHHHHHHHHHHHHHH-GGGGGGS-TTTTT-GGGGTT-S---

Radius of gyration: 20.38 Å; Cα contacts (8 Å, |Δi|>4): 122; chains: 1; bounding box: 51×33×70 Å